Protein AF-A0A5B7HY61-F1 (afdb_monomer)

Solvent-accessible surface area (backbone atoms only — not comparable to full-atom values): 6138 Å² total; per-residue (Å²): 64,35,35,30,44,64,91,67,46,76,78,44,78,52,75,93,74,77,46,80,91,78,53,77,86,85,85,84,83,81,62,98,81,62,82,67,39,58,30,36,41,40,41,61,46,95,88,55,98,47,76,50,76,48,75,52,77,44,70,98,79,76,88,73,92,56,51,77,49,76,51,65,69,96,74,83,59,98,82,62,88,77,85,75,69,52,78,48,76,88

Secondary structure (DSSP, 8-state):
-EEE-TTS-EEEE--S---GGG------PPPSSPPPEEEEEEEE-TTS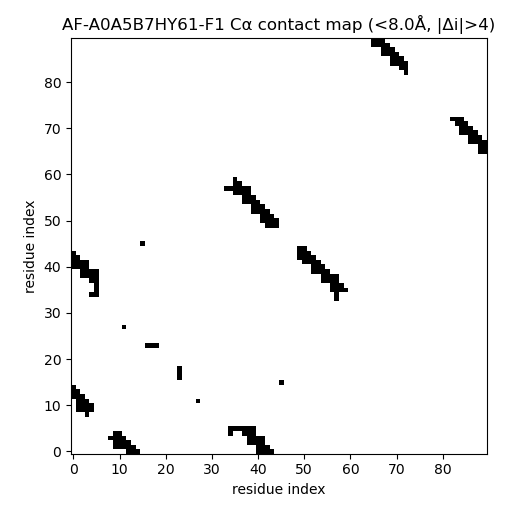S-EEEEEEEE------SS-EEEE--S---TT------EEEE-

pLDDT: mean 92.7, std 4.74, range [77.94, 98.44]

Organism: Portunus trituberculatus (NCBI:txid210409)

Nearest PDB structures (foldseek):
  3hrz-assembly1_A  TM=8.328E-01  e=9.340E-02  Naja kaouthia
  8cml-assembly1_E  TM=5.984E-01  e=2.528E-01  Homo sapiens
  5hcd-assembly1_B  TM=7.224E-01  e=8.653E-01  Homo sapiens

Structure (mmCIF, N/CA/C/O backbone):
data_AF-A0A5B7HY61-F1
#
_entry.id   AF-A0A5B7HY61-F1
#
loop_
_atom_site.group_PDB
_atom_site.id
_atom_site.type_symbol
_atom_site.label_atom_id
_atom_site.label_alt_id
_atom_site.label_comp_id
_atom_site.label_asym_id
_atom_site.label_entity_id
_atom_site.label_seq_id
_atom_site.pdbx_PDB_ins_code
_atom_site.Cartn_x
_atom_site.Cartn_y
_atom_site.Cartn_z
_atom_site.occupancy
_atom_site.B_iso_or_equiv
_atom_site.auth_seq_id
_atom_site.auth_comp_id
_atom_site.auth_asym_id
_atom_site.auth_atom_id
_atom_site.pdbx_PDB_model_num
ATOM 1 N N . MET A 1 1 ? 11.076 -0.491 -11.547 1.00 92.81 1 MET A N 1
ATOM 2 C CA . MET A 1 1 ? 9.906 -0.614 -10.650 1.00 92.81 1 MET A CA 1
ATOM 3 C C . MET A 1 1 ? 9.569 -2.083 -10.492 1.00 92.81 1 MET A C 1
ATOM 5 O O . MET A 1 1 ? 9.736 -2.822 -11.457 1.00 92.81 1 MET A O 1
ATOM 9 N N . TRP A 1 2 ? 9.131 -2.518 -9.317 1.00 96.25 2 TRP A N 1
ATOM 10 C CA . TRP A 1 2 ? 8.653 -3.887 -9.115 1.00 96.25 2 TRP A CA 1
ATOM 11 C C . TRP A 1 2 ? 7.588 -3.969 -8.029 1.00 96.25 2 TRP A C 1
ATOM 13 O O . TRP A 1 2 ? 7.485 -3.064 -7.202 1.00 96.25 2 TRP A O 1
ATOM 23 N N . ILE A 1 3 ? 6.835 -5.066 -8.034 1.00 97.88 3 ILE A N 1
ATOM 24 C CA . ILE A 1 3 ? 5.885 -5.419 -6.978 1.00 97.88 3 ILE A CA 1
ATOM 25 C C . ILE A 1 3 ? 6.444 -6.603 -6.192 1.00 97.88 3 ILE A C 1
ATOM 27 O O . ILE A 1 3 ? 6.929 -7.571 -6.781 1.00 97.88 3 ILE A O 1
ATOM 31 N N . GLU A 1 4 ? 6.392 -6.502 -4.870 1.00 98.31 4 GLU A N 1
ATOM 32 C CA . GLU A 1 4 ? 6.770 -7.534 -3.907 1.00 98.31 4 GLU A CA 1
ATOM 33 C C . GLU A 1 4 ? 5.516 -8.049 -3.183 1.00 98.31 4 GLU A C 1
ATOM 35 O O . GLU A 1 4 ? 4.691 -7.247 -2.731 1.00 98.31 4 GLU A O 1
ATOM 40 N N . SER A 1 5 ? 5.370 -9.375 -3.105 1.00 97.81 5 SER A N 1
ATOM 41 C CA . SER A 1 5 ? 4.323 -10.060 -2.342 1.00 97.81 5 SER A CA 1
ATOM 42 C C . SER A 1 5 ? 4.560 -9.953 -0.827 1.00 97.81 5 SER A C 1
ATOM 44 O O . SER A 1 5 ? 5.678 -9.645 -0.405 1.00 97.81 5 SER A O 1
ATOM 46 N N . PRO A 1 6 ? 3.554 -10.248 0.018 1.00 97.88 6 PRO A N 1
ATOM 47 C CA . PRO A 1 6 ? 3.724 -10.272 1.472 1.00 97.88 6 PRO A CA 1
ATOM 48 C C . PRO A 1 6 ? 4.827 -11.246 1.916 1.00 97.88 6 PRO A C 1
ATOM 50 O O . PRO A 1 6 ? 5.629 -10.911 2.788 1.00 97.88 6 PRO A O 1
ATOM 53 N N . SER A 1 7 ? 4.943 -12.394 1.243 1.00 97.38 7 SER A N 1
ATOM 54 C CA . SER A 1 7 ? 6.028 -13.373 1.406 1.00 97.38 7 SER A CA 1
ATOM 55 C C . SER A 1 7 ? 7.420 -12.904 0.947 1.00 97.38 7 SER A C 1
ATOM 57 O O . SER A 1 7 ? 8.400 -13.627 1.128 1.00 97.38 7 SER A O 1
ATOM 59 N N . GLY A 1 8 ? 7.546 -11.706 0.367 1.00 96.69 8 GLY A N 1
ATOM 60 C CA . GLY A 1 8 ? 8.821 -11.124 -0.069 1.00 96.69 8 GLY A CA 1
ATOM 61 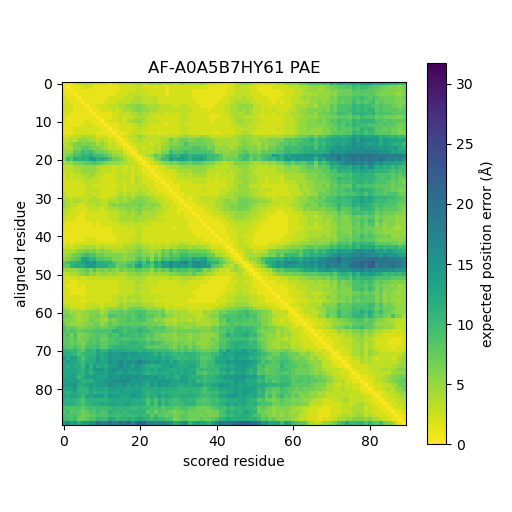C C . GLY A 1 8 ? 9.254 -11.516 -1.486 1.00 96.69 8 GLY A C 1
ATOM 62 O O . GLY A 1 8 ? 10.381 -11.225 -1.890 1.00 96.69 8 GLY A O 1
ATOM 63 N N . SER A 1 9 ? 8.385 -12.164 -2.266 1.00 97.06 9 SER A N 1
ATOM 64 C CA . SER A 1 9 ? 8.684 -12.543 -3.650 1.00 97.06 9 SER A CA 1
ATOM 65 C C . SER A 1 9 ? 8.434 -11.378 -4.607 1.00 97.06 9 SER A C 1
ATOM 67 O O . SER A 1 9 ? 7.392 -10.729 -4.556 1.00 97.06 9 SER A O 1
ATOM 69 N N . ARG A 1 10 ? 9.355 -11.122 -5.544 1.00 96.62 10 ARG A N 1
ATOM 70 C CA . ARG A 1 10 ? 9.136 -10.143 -6.623 1.00 96.62 10 ARG A CA 1
ATOM 71 C C . ARG A 1 10 ? 8.247 -10.762 -7.709 1.00 96.62 10 ARG A C 1
ATOM 73 O O . ARG A 1 10 ? 8.719 -11.588 -8.483 1.00 96.62 10 ARG A O 1
ATOM 80 N N . ILE A 1 11 ? 6.987 -10.337 -7.783 1.00 96.38 11 ILE A N 1
ATOM 81 C CA . ILE A 1 11 ? 5.953 -10.944 -8.648 1.00 96.38 11 ILE A CA 1
ATOM 82 C C . ILE A 1 11 ? 5.707 -10.196 -9.966 1.00 96.38 11 ILE A C 1
ATOM 84 O O . ILE A 1 11 ? 5.124 -10.752 -10.890 1.00 96.38 11 ILE A O 1
ATOM 88 N N . ALA A 1 12 ? 6.170 -8.950 -10.078 1.00 96.12 12 ALA A N 1
ATOM 89 C CA . ALA A 1 12 ? 6.139 -8.178 -11.319 1.00 96.12 12 ALA A CA 1
ATOM 90 C C . ALA A 1 12 ? 7.309 -7.198 -11.367 1.00 96.12 12 ALA A C 1
ATOM 92 O O . ALA A 1 12 ? 7.728 -6.679 -10.329 1.00 96.12 12 ALA A O 1
ATOM 93 N N . GLN A 1 13 ? 7.840 -6.926 -12.560 1.00 95.69 13 GLN A N 1
ATOM 94 C CA . GLN A 1 13 ? 8.990 -6.043 -12.729 1.00 95.69 13 GLN A CA 1
ATOM 95 C C . GLN A 1 13 ? 8.963 -5.312 -14.069 1.00 95.69 13 GLN A C 1
ATOM 97 O O . GLN A 1 13 ? 8.829 -5.927 -15.122 1.00 95.69 13 GLN A O 1
ATOM 102 N N . TRP A 1 14 ? 9.235 -4.010 -14.018 1.00 93.56 14 TRP A N 1
ATOM 103 C CA . TRP A 1 14 ? 9.432 -3.164 -15.189 1.00 93.56 14 TRP A CA 1
ATOM 104 C C . TRP A 1 14 ? 10.813 -2.516 -15.141 1.00 93.56 14 TRP A C 1
ATOM 106 O O . TRP A 1 14 ? 11.184 -1.852 -14.160 1.00 93.56 14 TRP A O 1
ATOM 116 N N . VAL A 1 15 ? 11.580 -2.726 -16.209 1.00 90.31 15 VAL A N 1
ATOM 117 C CA . VAL A 1 15 ? 12.990 -2.340 -16.339 1.00 90.31 15 VAL A CA 1
ATOM 118 C C . VAL A 1 15 ? 13.137 -1.386 -17.515 1.00 90.31 15 VAL A C 1
ATOM 120 O O . VAL A 1 15 ? 12.533 -1.621 -18.554 1.00 90.31 15 VAL A O 1
ATOM 123 N N . ARG A 1 16 ? 13.963 -0.339 -17.359 1.00 85.62 16 ARG A N 1
ATOM 124 C CA . ARG A 1 16 ? 14.264 0.645 -18.421 1.00 85.62 16 ARG A CA 1
ATOM 125 C C . ARG A 1 16 ? 13.001 1.245 -19.065 1.00 85.62 16 ARG A C 1
ATOM 127 O O . ARG A 1 16 ? 12.940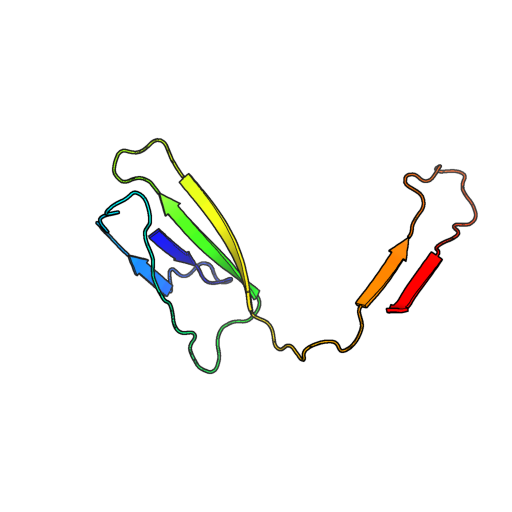 1.416 -20.274 1.00 85.62 16 ARG A O 1
ATOM 134 N N . VAL A 1 17 ? 11.995 1.550 -18.244 1.00 86.94 17 VAL A N 1
ATOM 135 C CA . VAL A 1 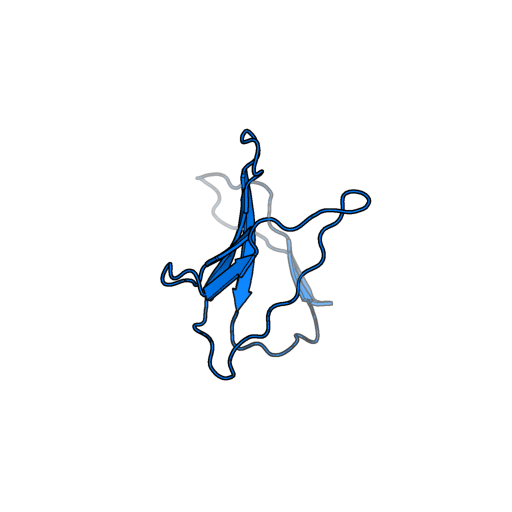17 ? 10.778 2.227 -18.706 1.00 86.94 17 VAL A CA 1
ATOM 136 C C . VAL A 1 17 ? 11.069 3.712 -18.865 1.00 86.94 17 VAL A C 1
ATOM 138 O O . VAL A 1 17 ? 11.538 4.355 -17.924 1.00 86.94 17 VAL A O 1
ATOM 141 N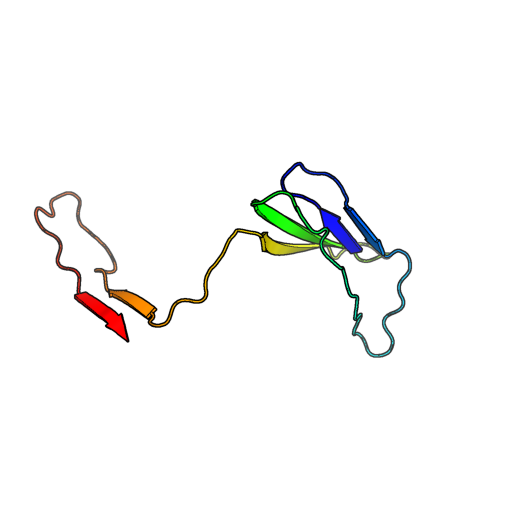 N . GLU A 1 18 ? 10.799 4.244 -20.050 1.00 86.38 18 GLU A N 1
ATOM 142 C CA . GLU A 1 18 ? 10.870 5.677 -20.312 1.00 86.38 18 GLU A CA 1
ATOM 143 C C . GLU A 1 18 ? 9.646 6.389 -19.726 1.00 86.38 18 GLU A C 1
ATOM 145 O O . GLU A 1 18 ? 8.568 5.810 -19.603 1.00 86.38 18 GLU A O 1
ATOM 150 N N . SER A 1 19 ? 9.810 7.663 -19.373 1.00 84.81 19 SER A N 1
ATOM 151 C CA . SER A 1 19 ? 8.755 8.493 -18.785 1.00 84.81 19 SER A CA 1
ATOM 152 C C . SER A 1 19 ? 8.501 9.726 -19.658 1.00 84.81 19 SER A C 1
ATOM 154 O O . SER A 1 19 ? 8.932 10.831 -19.302 1.00 84.81 19 SER A O 1
ATOM 156 N N . PRO A 1 20 ? 7.874 9.575 -20.843 1.00 82.19 20 PRO A N 1
ATOM 157 C CA . PRO A 1 20 ? 7.533 10.720 -21.677 1.00 82.19 20 PRO A CA 1
ATOM 158 C C . PRO A 1 20 ? 6.618 11.665 -20.889 1.00 82.19 20 PRO A C 1
ATOM 160 O O . PRO A 1 20 ? 5.534 11.282 -20.462 1.00 82.19 20 PRO A O 1
ATOM 163 N N . GLY A 1 21 ? 7.072 12.896 -20.646 1.00 84.62 21 GLY A N 1
ATOM 164 C CA . GLY A 1 21 ? 6.311 13.873 -19.856 1.00 84.62 21 GLY A CA 1
ATOM 165 C C . GLY A 1 21 ? 6.339 13.655 -18.337 1.00 84.62 21 GLY A C 1
ATOM 166 O O . GLY A 1 21 ? 5.566 14.294 -17.629 1.00 84.62 21 GLY A O 1
ATOM 167 N N . GLY A 1 22 ? 7.223 12.795 -17.817 1.00 86.31 22 GLY A N 1
ATOM 168 C CA . GLY A 1 22 ? 7.426 12.627 -16.372 1.00 86.31 22 GLY A CA 1
ATOM 169 C C . GLY A 1 22 ? 6.433 11.689 -15.677 1.00 86.31 22 GLY A C 1
ATOM 170 O O . GLY A 1 22 ? 6.500 11.555 -14.455 1.00 86.31 22 GLY A O 1
ATOM 171 N N . LEU A 1 23 ? 5.565 11.002 -16.429 1.00 89.25 23 LEU A N 1
ATOM 172 C CA . LEU A 1 23 ? 4.636 9.997 -15.915 1.00 89.25 23 LEU A CA 1
ATOM 173 C C . LEU A 1 23 ? 4.919 8.607 -16.503 1.00 89.25 23 LEU A C 1
ATOM 175 O O . LEU A 1 23 ? 5.045 8.438 -17.713 1.00 89.25 23 LEU A O 1
ATOM 179 N N . ILE A 1 24 ? 4.935 7.598 -15.631 1.00 89.12 24 ILE A N 1
ATOM 180 C CA . ILE A 1 24 ? 4.943 6.182 -16.010 1.00 89.12 24 ILE A CA 1
ATOM 181 C C . ILE A 1 24 ? 3.615 5.572 -15.563 1.00 89.12 24 ILE A C 1
ATOM 183 O O . ILE A 1 24 ? 3.314 5.563 -14.372 1.00 89.12 24 ILE A O 1
ATOM 187 N N . HIS A 1 25 ? 2.847 5.036 -16.510 1.00 90.56 25 HIS A N 1
ATOM 188 C CA . HIS A 1 25 ? 1.640 4.252 -16.247 1.00 90.56 25 HIS A CA 1
ATOM 189 C C . HIS A 1 25 ? 1.957 2.772 -16.481 1.00 90.56 25 HIS A C 1
ATOM 191 O O . HIS A 1 25 ? 2.493 2.430 -17.534 1.00 90.56 25 HIS A O 1
ATOM 197 N N . GLN A 1 26 ? 1.660 1.906 -15.510 1.00 92.88 26 GLN A N 1
ATOM 198 C CA . GLN A 1 26 ? 1.754 0.449 -15.651 1.00 92.88 26 GLN A CA 1
ATOM 199 C C . GLN A 1 26 ? 0.544 -0.231 -15.015 1.00 92.88 26 GLN A C 1
ATOM 201 O O . GLN A 1 26 ? -0.048 0.307 -14.082 1.00 92.88 26 GLN A O 1
ATOM 206 N N . GLU A 1 27 ? 0.232 -1.429 -15.497 1.00 93.75 27 GLU A N 1
ATOM 207 C CA . GLU A 1 27 ? -0.867 -2.259 -15.011 1.00 93.75 27 GLU A CA 1
ATOM 208 C C . GLU A 1 27 ? -0.335 -3.611 -14.528 1.00 93.75 27 GLU A C 1
ATOM 210 O O . GLU A 1 27 ? 0.632 -4.149 -15.073 1.00 93.75 27 GLU A O 1
ATOM 215 N N . PHE A 1 28 ? -0.971 -4.167 -13.499 1.00 94.19 28 PHE A N 1
ATOM 216 C CA . PHE A 1 28 ? -0.661 -5.488 -12.964 1.00 94.19 28 PHE A CA 1
ATOM 217 C C . PHE A 1 28 ? -1.955 -6.204 -12.589 1.00 94.19 28 PHE A C 1
ATOM 219 O O . PHE A 1 28 ? -2.725 -5.713 -11.766 1.00 94.19 28 PHE A O 1
ATOM 226 N N . GLN A 1 29 ? -2.177 -7.368 -13.195 1.00 95.69 29 GLN A N 1
ATOM 227 C CA . GLN A 1 29 ? -3.337 -8.208 -12.932 1.00 95.69 29 GLN A CA 1
ATOM 228 C C . GLN A 1 29 ? -3.013 -9.203 -11.814 1.00 95.69 29 GLN A C 1
ATOM 230 O O . GLN A 1 29 ? -2.021 -9.929 -11.893 1.00 95.69 29 GLN A O 1
ATOM 235 N N . LEU A 1 30 ? -3.875 -9.270 -10.799 1.00 93.94 30 LEU A N 1
ATOM 236 C CA . LEU A 1 30 ? -3.789 -10.296 -9.763 1.00 93.94 30 LEU A CA 1
ATOM 237 C C . LEU A 1 30 ? -4.239 -11.654 -10.307 1.00 93.94 30 LEU A C 1
ATOM 239 O O . LEU A 1 30 ? -5.138 -11.737 -11.146 1.00 93.94 30 LEU A O 1
ATOM 243 N N . ILE A 1 31 ? -3.613 -12.717 -9.804 1.00 93.69 31 ILE A N 1
ATOM 244 C CA . ILE A 1 31 ? -4.102 -14.085 -9.998 1.00 93.69 31 ILE A CA 1
ATOM 245 C C . ILE A 1 31 ? -5.418 -14.284 -9.232 1.00 93.69 31 ILE A C 1
ATOM 247 O O . ILE A 1 31 ? -5.717 -13.514 -8.325 1.00 93.69 31 ILE A O 1
ATOM 251 N N . ASN A 1 32 ? -6.190 -15.316 -9.586 1.00 93.19 32 ASN A N 1
ATOM 252 C CA . ASN A 1 32 ? -7.508 -15.570 -8.984 1.00 93.19 32 ASN A CA 1
ATOM 253 C C . ASN A 1 32 ? -7.454 -15.792 -7.463 1.00 93.19 32 ASN A C 1
ATOM 255 O O . ASN A 1 32 ? -8.372 -15.385 -6.764 1.00 93.19 32 ASN A O 1
ATOM 259 N N . GLU A 1 33 ? -6.386 -16.423 -6.974 1.00 93.44 33 GLU A N 1
ATOM 260 C CA . GLU A 1 33 ? -6.155 -16.706 -5.553 1.00 93.44 33 GLU A CA 1
ATOM 261 C C . GLU A 1 33 ? -4.806 -16.092 -5.136 1.00 93.44 33 GLU A C 1
ATOM 263 O O . GLU A 1 33 ? -3.791 -16.794 -5.081 1.00 93.44 33 GLU A O 1
ATOM 268 N N . PRO A 1 34 ? -4.730 -14.760 -4.956 1.00 94.88 34 PRO A N 1
ATOM 269 C CA . PRO A 1 34 ? -3.501 -14.103 -4.533 1.00 94.88 34 PRO A CA 1
ATOM 270 C C . PRO A 1 34 ? -3.239 -14.365 -3.043 1.00 94.88 34 PRO A C 1
ATOM 272 O O . PRO A 1 34 ? -4.160 -14.589 -2.264 1.00 94.88 34 PRO A O 1
ATOM 275 N N . GLU A 1 35 ? -1.976 -14.286 -2.624 1.00 96.12 35 GLU A N 1
ATOM 276 C CA . GLU A 1 35 ? -1.635 -14.271 -1.197 1.00 96.12 35 GLU A CA 1
ATOM 277 C C . GLU A 1 35 ? -2.278 -13.036 -0.545 1.00 96.12 35 GLU A C 1
ATOM 279 O O . GLU A 1 35 ? -2.065 -11.919 -1.015 1.00 96.12 35 GLU A O 1
ATOM 284 N N . GLU A 1 36 ? -3.059 -13.196 0.518 1.00 97.00 36 GLU A N 1
ATOM 285 C CA . GLU A 1 36 ? -3.576 -12.044 1.257 1.00 97.00 36 GLU A CA 1
ATOM 286 C C . GLU A 1 36 ? -2.462 -11.341 2.038 1.00 97.00 36 GLU A C 1
ATOM 288 O O . GLU A 1 36 ? -1.534 -11.962 2.557 1.00 97.00 36 GLU A O 1
ATOM 293 N N . GLY A 1 37 ? -2.568 -10.023 2.163 1.00 97.56 37 GLY A N 1
ATOM 294 C CA . GLY A 1 37 ? -1.658 -9.219 2.965 1.00 97.56 37 GLY A CA 1
ATOM 295 C C . GLY A 1 37 ? -1.231 -7.926 2.286 1.00 97.56 37 GLY A C 1
ATOM 296 O O . GLY A 1 37 ? -1.870 -7.421 1.362 1.00 97.56 37 GLY A O 1
ATOM 297 N N . THR A 1 38 ? -0.138 -7.360 2.790 1.00 98.38 38 THR A N 1
ATOM 298 C CA . THR A 1 38 ? 0.392 -6.076 2.324 1.00 98.38 38 THR A CA 1
ATOM 299 C C . THR A 1 38 ? 1.464 -6.286 1.265 1.00 98.38 38 THR A C 1
ATOM 301 O O . THR A 1 38 ? 2.546 -6.796 1.550 1.00 98.38 38 THR A O 1
ATOM 304 N N . TYR A 1 39 ? 1.180 -5.815 0.059 1.00 98.25 39 TYR A N 1
ATOM 305 C CA . TYR A 1 39 ? 2.096 -5.802 -1.072 1.00 98.25 39 TYR A CA 1
ATOM 306 C C . TYR A 1 39 ? 2.838 -4.472 -1.125 1.00 98.25 39 TYR A C 1
ATOM 308 O O . TYR A 1 39 ? 2.352 -3.439 -0.645 1.00 98.25 39 TYR A O 1
ATOM 316 N N . LYS A 1 40 ? 4.021 -4.480 -1.740 1.00 98.44 40 LYS A N 1
ATOM 317 C CA . LYS A 1 40 ? 4.862 -3.286 -1.874 1.00 98.44 40 LYS A CA 1
ATOM 318 C C . LYS A 1 40 ? 5.182 -3.011 -3.333 1.00 98.44 40 LYS A C 1
ATOM 320 O O . LYS A 1 40 ? 5.662 -3.885 -4.047 1.00 98.44 40 LYS A O 1
ATOM 325 N N . ILE A 1 41 ? 4.982 -1.771 -3.756 1.00 97.56 41 ILE A N 1
ATOM 326 C CA . ILE A 1 41 ? 5.465 -1.233 -5.024 1.00 97.56 41 ILE A CA 1
ATOM 327 C C . ILE A 1 41 ? 6.765 -0.499 -4.736 1.00 97.56 41 ILE A C 1
ATOM 329 O O . ILE A 1 41 ? 6.780 0.499 -4.017 1.00 97.56 41 ILE A O 1
ATOM 333 N N . HIS A 1 42 ? 7.853 -0.977 -5.319 1.00 96.12 42 HIS A N 1
ATOM 334 C CA . HIS A 1 42 ? 9.167 -0.371 -5.197 1.00 96.12 42 HIS A CA 1
ATOM 335 C C . HIS A 1 42 ? 9.536 0.370 -6.478 1.00 96.12 42 HIS A C 1
ATOM 337 O O . HIS A 1 42 ? 9.474 -0.175 -7.590 1.00 96.12 42 HIS A O 1
ATOM 343 N N . VAL A 1 43 ? 9.994 1.605 -6.318 1.00 93.44 43 VAL A N 1
ATOM 344 C CA . VAL A 1 43 ? 10.471 2.458 -7.405 1.00 93.44 43 VAL A CA 1
ATOM 345 C C . VAL A 1 43 ? 11.887 2.903 -7.087 1.00 93.44 43 VAL A C 1
ATOM 347 O O . VAL A 1 43 ? 12.160 3.408 -6.002 1.00 93.44 43 VAL A O 1
ATOM 350 N N . GLU A 1 44 ? 12.785 2.728 -8.050 1.00 89.75 44 GLU A N 1
ATOM 351 C CA . GLU A 1 44 ? 14.171 3.174 -7.956 1.00 89.75 44 GLU A CA 1
ATOM 352 C C . GLU A 1 44 ? 14.553 3.897 -9.249 1.00 89.75 44 GLU A C 1
ATOM 354 O O . GLU A 1 44 ? 14.232 3.424 -10.345 1.00 89.75 44 GLU A O 1
ATOM 359 N N . SER A 1 45 ? 15.224 5.043 -9.115 1.00 83.50 45 SER A N 1
ATOM 360 C CA . SER A 1 45 ? 15.768 5.785 -10.254 1.00 83.50 45 SER A CA 1
ATOM 361 C C . SER A 1 45 ? 16.968 5.043 -10.861 1.00 83.50 45 SER A C 1
ATOM 363 O O . SER A 1 45 ? 17.877 4.667 -10.113 1.00 83.50 45 SER A O 1
ATOM 365 N N . PRO A 1 46 ? 17.044 4.888 -12.198 1.00 78.88 46 PRO A N 1
ATOM 366 C CA . PRO A 1 46 ? 18.193 4.270 -12.864 1.00 78.88 46 PRO A CA 1
ATOM 367 C C . PRO A 1 46 ? 19.521 5.001 -12.622 1.00 78.88 46 PRO A C 1
ATOM 369 O O . PRO A 1 46 ? 20.571 4.370 -12.606 1.00 78.88 46 PRO A O 1
ATOM 372 N N . VAL A 1 47 ? 19.475 6.324 -12.429 1.00 81.00 47 VAL A N 1
ATOM 373 C CA . VAL A 1 47 ? 20.647 7.179 -12.156 1.00 81.00 47 VAL A CA 1
ATOM 374 C C . VAL A 1 47 ? 20.953 7.313 -10.656 1.00 81.00 47 VAL A C 1
ATOM 376 O O . VAL A 1 47 ? 21.848 8.057 -10.268 1.00 81.00 47 VAL A O 1
ATOM 379 N N . GLY A 1 48 ? 20.251 6.558 -9.804 1.00 77.94 48 GLY A N 1
ATOM 380 C CA . GLY A 1 48 ? 20.433 6.575 -8.355 1.00 77.94 48 GLY A CA 1
ATOM 381 C C . GLY A 1 48 ? 19.747 7.758 -7.662 1.00 77.94 48 GLY A C 1
ATOM 382 O O . GLY A 1 48 ? 19.054 8.564 -8.280 1.00 77.94 48 GLY A O 1
ATOM 383 N N . GLY A 1 49 ? 19.884 7.821 -6.335 1.00 80.62 49 GLY A N 1
ATOM 384 C CA . GLY A 1 49 ? 19.421 8.939 -5.498 1.00 80.62 49 GLY A CA 1
ATOM 385 C C . GLY A 1 49 ? 17.944 8.918 -5.087 1.00 80.62 49 GLY A C 1
ATOM 386 O O . GLY A 1 49 ? 17.617 9.443 -4.027 1.00 80.62 49 GLY A O 1
ATOM 387 N N . PHE A 1 50 ? 17.063 8.270 -5.854 1.00 84.31 50 PHE A N 1
ATOM 388 C CA . PHE A 1 50 ? 15.639 8.167 -5.518 1.00 84.31 50 PHE A CA 1
ATOM 389 C C . PHE A 1 50 ? 15.201 6.715 -5.339 1.00 84.31 50 PHE A C 1
ATOM 391 O O . PHE A 1 50 ? 15.331 5.901 -6.259 1.00 84.31 50 PHE A O 1
ATOM 398 N N . LYS A 1 51 ? 14.652 6.423 -4.157 1.00 92.19 51 LYS A N 1
ATOM 399 C CA . LYS A 1 51 ? 13.959 5.178 -3.832 1.00 92.19 51 LYS A CA 1
ATOM 400 C C . LYS A 1 51 ? 12.649 5.514 -3.134 1.00 92.19 51 LYS A C 1
ATOM 402 O O . LYS A 1 51 ? 12.648 6.309 -2.197 1.00 92.19 51 LYS A O 1
ATOM 407 N N . ALA A 1 52 ? 11.563 4.896 -3.569 1.00 94.50 52 ALA A N 1
ATOM 408 C CA . ALA A 1 52 ? 10.258 5.029 -2.942 1.00 94.50 52 ALA A CA 1
ATOM 409 C C . ALA A 1 52 ? 9.597 3.659 -2.819 1.00 94.50 52 ALA A C 1
ATOM 411 O O . ALA A 1 52 ? 9.779 2.786 -3.672 1.00 94.50 52 ALA A O 1
ATOM 412 N N . VAL A 1 53 ? 8.829 3.492 -1.746 1.00 97.25 53 VAL A N 1
ATOM 413 C CA . VAL A 1 53 ? 8.017 2.304 -1.505 1.00 97.25 53 VAL A CA 1
ATOM 414 C C . VAL A 1 53 ? 6.607 2.766 -1.185 1.00 97.25 53 VAL A C 1
ATOM 416 O O . VAL A 1 53 ? 6.416 3.563 -0.270 1.00 97.25 53 VAL A O 1
ATOM 419 N N . GLN A 1 54 ? 5.636 2.257 -1.932 1.00 97.44 54 GLN A N 1
ATOM 420 C CA . GLN A 1 54 ? 4.214 2.435 -1.659 1.00 97.44 54 GLN A CA 1
ATOM 421 C C . GLN A 1 54 ? 3.600 1.072 -1.361 1.00 97.44 54 GLN A C 1
ATOM 423 O O . GLN A 1 54 ? 4.022 0.070 -1.932 1.00 97.44 54 GLN A O 1
ATOM 428 N N . THR A 1 55 ? 2.610 1.020 -0.475 1.00 98.12 55 THR A N 1
ATOM 429 C CA . THR A 1 55 ? 1.951 -0.239 -0.112 1.00 98.12 55 THR A CA 1
ATOM 430 C C . THR A 1 55 ? 0.483 -0.235 -0.501 1.00 98.12 55 THR A C 1
ATOM 432 O O . THR A 1 55 ? -0.145 0.824 -0.578 1.00 98.12 55 THR A O 1
ATOM 435 N N . PHE A 1 56 ? -0.039 -1.428 -0.762 1.00 97.25 56 PHE A N 1
ATOM 436 C CA . PHE A 1 56 ? -1.460 -1.696 -0.940 1.00 97.25 56 PHE A CA 1
ATOM 437 C C . PHE A 1 56 ? -1.789 -3.051 -0.311 1.00 97.25 56 PHE A C 1
ATOM 439 O O . PHE A 1 56 ? -0.913 -3.910 -0.187 1.00 97.25 56 PHE A O 1
ATOM 446 N N . LYS A 1 57 ? -3.033 -3.224 0.131 1.00 97.31 57 LYS A N 1
ATOM 447 C CA . LYS A 1 57 ? -3.482 -4.438 0.811 1.00 97.31 57 LYS A CA 1
ATOM 448 C C . LYS A 1 57 ? -4.395 -5.242 -0.103 1.00 97.31 57 LYS A C 1
ATOM 450 O O . LYS A 1 57 ? -5.226 -4.666 -0.801 1.00 97.31 57 LYS A O 1
ATOM 455 N N . ILE A 1 58 ? -4.217 -6.554 -0.077 1.00 96.62 58 ILE A N 1
ATOM 456 C CA . ILE A 1 58 ? -5.119 -7.528 -0.679 1.00 96.62 58 ILE A CA 1
ATOM 457 C C . ILE A 1 58 ? -5.722 -8.331 0.462 1.00 96.62 58 ILE A C 1
ATOM 459 O O . ILE A 1 58 ? -4.995 -8.887 1.283 1.00 96.62 58 ILE A O 1
ATOM 463 N N . GLU A 1 59 ? -7.042 -8.338 0.532 1.00 95.06 59 GLU A N 1
ATOM 464 C CA . GLU A 1 59 ? -7.823 -9.121 1.481 1.00 95.06 59 GLU A CA 1
ATOM 465 C C . GLU A 1 59 ? -9.209 -9.367 0.893 1.00 95.06 59 GLU A C 1
ATOM 467 O O . GLU A 1 59 ? -9.704 -8.544 0.110 1.00 95.06 59 GLU A O 1
ATOM 472 N N . ASP A 1 60 ? -9.842 -10.460 1.298 1.00 92.94 60 ASP A N 1
ATOM 473 C CA . ASP A 1 60 ? -11.257 -10.676 1.046 1.00 92.94 60 ASP A CA 1
ATOM 474 C C . ASP A 1 60 ? -12.085 -9.557 1.685 1.00 92.94 60 ASP A C 1
ATOM 476 O O . ASP A 1 60 ? -12.091 -9.344 2.901 1.00 92.94 60 ASP A O 1
ATOM 480 N N . PHE A 1 61 ? -12.802 -8.813 0.843 1.00 90.56 61 PHE A N 1
ATOM 481 C CA . PHE A 1 61 ? -13.507 -7.617 1.276 1.00 90.56 61 PHE A CA 1
ATOM 482 C C . PHE A 1 61 ? -14.875 -7.472 0.621 1.00 90.56 61 PHE A C 1
ATOM 484 O O . PHE A 1 61 ? -15.049 -7.645 -0.585 1.00 90.56 61 PHE A O 1
ATOM 491 N N . VAL A 1 62 ? -15.852 -7.068 1.433 1.00 94.81 62 VAL A N 1
ATOM 492 C CA . VAL A 1 62 ? -17.172 -6.632 0.975 1.00 94.81 62 VAL A CA 1
ATOM 493 C C . VAL A 1 62 ? -17.306 -5.149 1.271 1.00 94.81 62 VAL A C 1
ATOM 495 O O . VAL A 1 62 ? -17.052 -4.717 2.393 1.00 94.81 62 VAL A O 1
ATOM 498 N N . LEU A 1 63 ? -17.739 -4.377 0.273 1.00 94.62 63 LEU A N 1
ATOM 499 C CA . LEU A 1 63 ? -17.848 -2.927 0.393 1.00 94.62 63 LEU A CA 1
ATOM 500 C C . LEU A 1 63 ? -18.810 -2.527 1.538 1.00 94.62 63 LEU A C 1
ATOM 502 O O . LEU A 1 63 ? -19.996 -2.883 1.488 1.00 94.62 63 LEU A O 1
ATOM 506 N N . PRO A 1 64 ? -18.336 -1.776 2.553 1.00 91.81 64 PRO A N 1
ATOM 507 C CA . PRO A 1 64 ? -19.169 -1.278 3.631 1.00 91.81 64 PRO A CA 1
ATOM 508 C C . PRO A 1 64 ? -20.205 -0.301 3.093 1.00 91.81 64 PRO A C 1
ATOM 510 O O . PRO A 1 64 ? -19.948 0.465 2.168 1.00 91.81 64 PRO A O 1
ATOM 513 N N . ARG A 1 65 ? -21.392 -0.317 3.698 1.00 94.62 65 ARG A N 1
ATOM 514 C CA . ARG A 1 65 ? -22.490 0.588 3.324 1.00 94.62 65 ARG A CA 1
ATOM 515 C C . ARG A 1 65 ? -22.491 1.899 4.099 1.00 94.62 65 ARG A C 1
ATOM 517 O O . ARG A 1 65 ? -23.198 2.816 3.708 1.00 94.62 65 ARG A O 1
ATOM 524 N N . PHE A 1 66 ? -21.770 1.935 5.208 1.00 93.88 66 PHE A N 1
ATOM 525 C CA . PHE A 1 66 ? -21.702 3.060 6.123 1.00 93.88 66 PHE A CA 1
ATOM 526 C C . PHE A 1 66 ? -20.309 3.101 6.743 1.00 93.88 66 PHE A C 1
ATOM 528 O O . PHE A 1 66 ? -19.635 2.069 6.845 1.00 93.88 66 PHE A O 1
ATOM 535 N N . GLU A 1 67 ? -19.886 4.284 7.161 1.00 94.62 67 GLU A N 1
ATOM 536 C CA . GLU A 1 67 ? -18.628 4.491 7.870 1.00 94.62 67 GLU A CA 1
ATOM 537 C C . GLU A 1 67 ? -18.913 4.660 9.363 1.00 94.62 67 GLU A C 1
ATOM 539 O O . GLU A 1 67 ? -19.810 5.407 9.760 1.00 94.62 67 GLU A O 1
ATOM 544 N N . VAL A 1 68 ? -18.139 3.978 10.211 1.00 94.88 68 VAL A N 1
ATOM 545 C CA . VAL A 1 68 ? -18.174 4.192 11.662 1.00 94.88 68 VAL A CA 1
ATOM 546 C C . VAL A 1 68 ? -16.949 4.988 12.069 1.00 94.88 68 VAL A C 1
ATOM 548 O O . VAL A 1 68 ? -15.819 4.560 11.848 1.00 94.88 68 VAL A O 1
A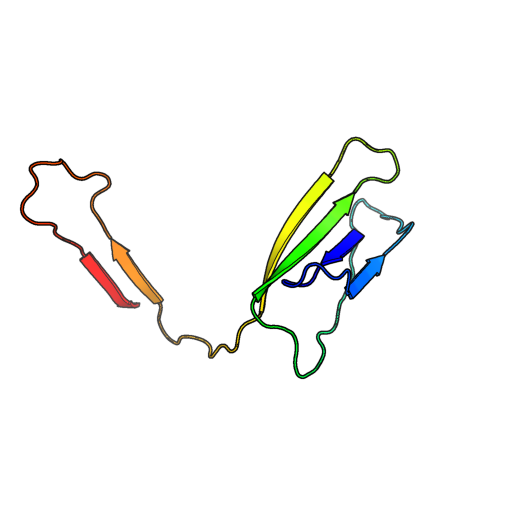TOM 551 N N . THR A 1 69 ? -17.176 6.119 12.729 1.00 95.06 69 THR A N 1
ATOM 552 C CA . THR A 1 69 ? -16.110 6.969 13.259 1.00 95.06 69 THR A CA 1
ATOM 553 C C . THR A 1 69 ? -16.165 7.004 14.781 1.00 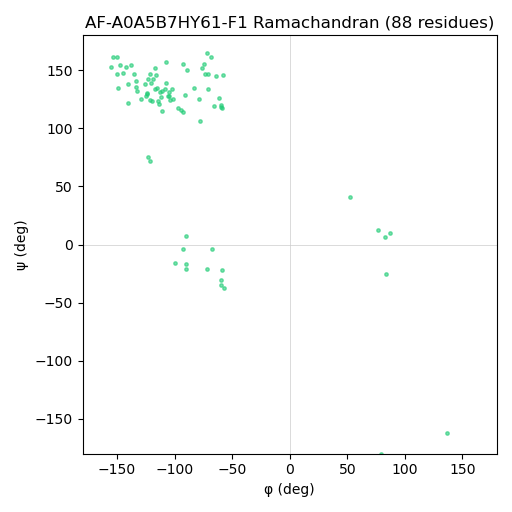95.06 69 THR A C 1
ATOM 555 O O . THR A 1 69 ? -17.229 7.148 15.392 1.00 95.06 69 THR A O 1
ATOM 558 N N . LEU A 1 70 ? -14.994 6.867 15.405 1.00 93.75 70 LEU A N 1
ATOM 559 C CA . LEU A 1 70 ? -14.822 6.957 16.850 1.00 93.75 70 LEU A CA 1
ATOM 560 C C . LEU A 1 70 ? -14.039 8.228 17.179 1.00 93.75 70 LEU A C 1
ATOM 562 O O . LEU A 1 70 ? -12.868 8.353 16.831 1.00 93.75 70 LEU A O 1
ATOM 566 N N . GLN A 1 71 ? -14.672 9.167 17.873 1.00 93.19 71 GLN A N 1
ATOM 567 C CA . GLN A 1 71 ? -14.009 10.363 18.378 1.00 93.19 71 GLN A CA 1
ATOM 568 C C . GLN A 1 71 ? -13.530 10.105 19.806 1.00 93.19 71 GLN A C 1
ATOM 570 O O . GLN A 1 71 ? -14.338 9.917 20.722 1.00 93.19 71 GLN A O 1
ATOM 575 N N . SER A 1 72 ? -12.209 10.088 19.980 1.00 91.06 72 SER A N 1
ATOM 576 C CA . SER A 1 72 ? -11.537 9.892 21.263 1.00 91.06 72 SER A CA 1
ATOM 577 C C . SER A 1 72 ? -10.903 11.183 21.790 1.00 91.06 72 SER A C 1
ATOM 579 O O . SER A 1 72 ? -10.560 12.065 20.998 1.00 91.06 72 SER A O 1
ATOM 581 N N . PRO A 1 73 ? -10.669 11.293 23.111 1.00 90.94 73 PRO A N 1
ATOM 582 C CA . PRO A 1 73 ? -9.833 12.354 23.662 1.00 90.94 73 PRO A CA 1
ATOM 583 C C . PRO A 1 73 ? -8.414 12.317 23.060 1.00 90.94 73 PRO A C 1
ATOM 585 O O . PRO A 1 73 ? -7.901 11.226 22.798 1.00 90.94 73 PRO A O 1
ATOM 588 N N . PRO A 1 74 ? -7.751 13.474 22.869 1.00 90.25 74 PRO A N 1
ATOM 589 C CA . PRO A 1 74 ? -6.419 13.538 22.258 1.00 90.25 74 PRO A CA 1
ATOM 590 C C . PRO A 1 74 ? -5.298 13.000 23.162 1.00 90.25 74 PRO A C 1
ATOM 592 O O . PRO A 1 74 ? -4.226 12.658 22.674 1.00 90.25 74 PRO A O 1
ATOM 595 N N . TYR A 1 75 ? -5.523 12.937 24.475 1.00 90.75 75 TYR A N 1
ATOM 596 C CA . TYR A 1 75 ? -4.602 12.354 25.448 1.00 90.75 75 TYR A CA 1
ATOM 597 C C . TYR A 1 75 ? -5.370 11.852 26.673 1.00 90.75 75 TYR A C 1
ATOM 599 O O . TYR A 1 75 ? -6.514 12.242 26.918 1.00 90.75 75 TYR A O 1
ATOM 607 N N . ILE A 1 76 ? -4.729 10.975 27.445 1.00 92.94 76 ILE A N 1
ATOM 608 C CA . ILE A 1 76 ? -5.281 10.344 28.647 1.00 92.94 76 ILE A CA 1
ATOM 609 C C . ILE A 1 76 ? -4.220 10.420 29.750 1.00 92.94 76 ILE A C 1
ATOM 611 O O . ILE A 1 76 ? -3.033 10.247 29.475 1.00 92.94 76 ILE A O 1
ATOM 615 N N . LEU A 1 77 ? -4.627 10.687 30.994 1.00 93.56 77 LEU A N 1
ATOM 616 C CA . LEU A 1 77 ? -3.716 10.708 32.141 1.00 93.56 77 LEU A CA 1
ATOM 617 C C . LEU A 1 77 ? -3.612 9.312 32.763 1.00 93.56 77 LEU A C 1
ATOM 619 O O . LEU A 1 77 ? -4.587 8.566 32.793 1.00 93.56 77 LEU A O 1
ATOM 623 N N . ALA A 1 78 ? -2.461 8.982 33.355 1.00 92.56 78 ALA A N 1
ATOM 624 C CA . ALA A 1 78 ? -2.262 7.703 34.051 1.00 92.56 78 ALA A CA 1
ATOM 625 C C . ALA A 1 78 ? -3.249 7.477 35.217 1.00 92.56 78 ALA A C 1
ATOM 627 O O . ALA A 1 78 ? -3.493 6.347 35.626 1.00 92.56 78 ALA A O 1
ATOM 628 N N . THR A 1 79 ? -3.825 8.553 35.7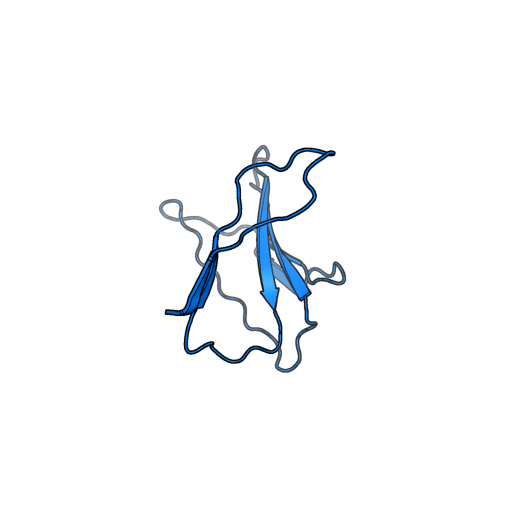55 1.00 96.12 79 THR A N 1
ATOM 629 C CA . THR A 1 79 ? -4.813 8.530 36.841 1.00 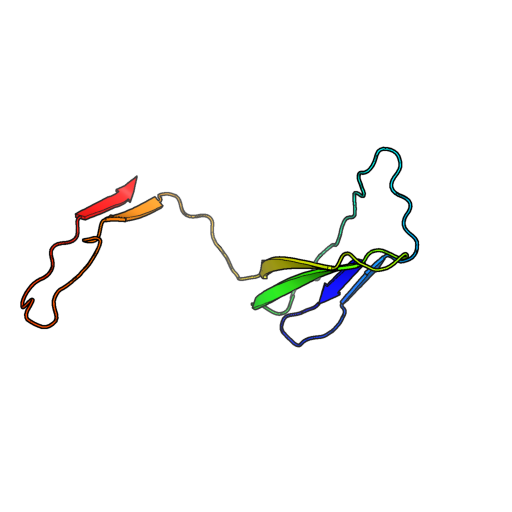96.12 79 THR A CA 1
ATOM 630 C C . THR A 1 79 ? -6.263 8.509 36.351 1.00 96.12 79 THR A C 1
ATOM 632 O O . THR A 1 79 ? -7.182 8.431 37.171 1.00 96.12 79 THR A O 1
ATOM 635 N N . THR A 1 80 ? -6.499 8.599 35.038 1.00 91.94 80 THR A N 1
ATOM 636 C CA . THR A 1 80 ? -7.844 8.633 34.461 1.00 91.94 80 THR A CA 1
ATOM 637 C C . THR A 1 80 ? -8.554 7.298 34.694 1.00 91.94 80 THR A C 1
ATOM 639 O O . THR A 1 80 ? -8.117 6.257 34.217 1.00 91.94 80 THR A O 1
ATOM 642 N N . LYS A 1 81 ? -9.681 7.336 35.419 1.00 93.75 81 LYS A N 1
ATOM 643 C CA . LYS A 1 81 ? -10.489 6.146 35.749 1.00 93.75 81 LYS A CA 1
ATOM 644 C C . LYS A 1 81 ? -11.581 5.825 34.724 1.00 93.75 81 LYS A C 1
ATOM 646 O O . LYS A 1 81 ? -12.068 4.701 34.703 1.00 93.75 81 LYS A O 1
ATOM 651 N N . SER A 1 82 ? -11.993 6.796 33.909 1.00 91.56 82 SER A N 1
ATOM 652 C CA . SER A 1 82 ? -13.039 6.624 32.896 1.00 91.56 82 SER A CA 1
ATOM 653 C C . SER A 1 82 ? -12.760 7.455 31.645 1.00 91.56 82 SER A C 1
ATOM 655 O O . SER A 1 82 ? -12.182 8.540 31.716 1.00 91.56 82 SER A O 1
ATOM 657 N N . LEU A 1 83 ? -13.175 6.929 30.491 1.00 90.50 83 LEU A N 1
ATOM 658 C CA . LEU A 1 83 ? -12.999 7.539 29.176 1.00 90.50 83 LEU A CA 1
ATOM 659 C C . LEU A 1 83 ? -14.349 7.651 28.482 1.00 90.50 83 LEU A C 1
ATOM 661 O O . LEU A 1 83 ? -15.154 6.724 28.526 1.00 90.50 83 LEU A O 1
ATOM 665 N N . HIS A 1 84 ? -14.572 8.784 27.828 1.00 89.75 84 HIS A N 1
ATOM 666 C CA . HIS A 1 84 ? -15.773 9.029 27.044 1.00 89.75 84 HIS A CA 1
ATOM 667 C C . HIS A 1 84 ? -15.386 9.085 25.573 1.00 89.75 84 HIS A C 1
ATOM 669 O O . HIS A 1 84 ? -14.499 9.849 25.193 1.00 89.75 84 HIS A O 1
ATOM 675 N N . TYR A 1 85 ? -16.069 8.284 24.763 1.00 92.19 85 TYR A N 1
ATOM 676 C CA . TYR A 1 85 ? -15.922 8.267 23.315 1.00 92.19 85 TYR A CA 1
ATOM 677 C C . TYR A 1 85 ? -17.257 8.627 22.681 1.00 92.19 85 TYR A C 1
ATOM 679 O O . TYR A 1 85 ? -18.310 8.203 23.162 1.00 92.19 85 TYR A O 1
ATOM 687 N N . ARG A 1 86 ? -17.217 9.378 21.583 1.00 93.94 86 ARG A N 1
ATOM 688 C CA . ARG A 1 86 ? -18.394 9.593 20.740 1.00 93.94 86 ARG A CA 1
ATOM 689 C C . ARG A 1 86 ? -18.288 8.689 19.521 1.00 93.94 86 ARG A C 1
ATOM 691 O O . ARG A 1 86 ? -17.294 8.733 18.806 1.00 93.94 86 ARG A O 1
ATOM 698 N N . VAL A 1 87 ? -19.316 7.877 19.307 1.00 95.06 87 VAL A N 1
ATOM 699 C CA . VAL A 1 87 ? -19.424 6.965 18.166 1.00 95.06 87 VAL A CA 1
ATOM 700 C C . VAL A 1 87 ? -20.444 7.555 17.198 1.00 95.06 87 VAL A C 1
ATOM 702 O O . VAL A 1 87 ? -21.557 7.884 17.613 1.00 95.06 87 VAL A O 1
ATOM 705 N N . CYS A 1 88 ? -20.073 7.697 15.930 1.00 94.81 88 CYS A N 1
ATOM 706 C CA . CYS A 1 88 ? -20.964 8.126 14.855 1.00 94.81 88 CYS A CA 1
ATOM 707 C C . CYS A 1 88 ? -20.975 7.062 13.751 1.00 94.81 88 CYS A C 1
ATOM 709 O O . CYS A 1 88 ? -19.934 6.482 13.451 1.00 94.81 88 CYS A O 1
ATOM 711 N N . ALA A 1 89 ? -22.136 6.835 13.139 1.00 94.88 89 ALA A N 1
ATOM 712 C CA . ALA A 1 89 ? -22.286 6.020 11.936 1.00 94.88 89 ALA A CA 1
ATOM 713 C C . ALA A 1 89 ? -22.995 6.867 10.873 1.00 94.88 89 ALA A C 1
ATOM 715 O O . ALA A 1 89 ? -24.024 7.474 11.187 1.00 94.88 89 ALA A O 1
ATOM 716 N N . MET A 1 90 ? -22.417 6.953 9.674 1.00 85.00 90 MET A N 1
ATOM 717 C CA . MET A 1 90 ? -22.918 7.758 8.551 1.00 85.00 90 MET A CA 1
ATOM 718 C C . MET A 1 90 ? -23.058 6.932 7.280 1.00 85.00 90 MET A C 1
ATOM 720 O O . MET A 1 90 ? -22.198 6.047 7.068 1.00 85.00 90 MET A O 1
#

Sequence (90 aa):
MWIESPSGSRIAQWVRVESPGGLIHQEFQLINEPEEGTYKIHVESPVGGFKAVQTFKIEDFVLPRFEVTLQSPPYILATTKSLHYRVCAM

InterPro domains:
  IPR041555 Macroglobulin domain MG3 [PF17791] (61-90)
  IPR050473 Alpha-2-macroglobulin/Complement system [PTHR11412] (2-89)

Foldseek 3Di:
DFKAAPVGDTPGDDDPDDDVVNDDDDDDDDDPDGDFFKMWDWDADPVGDDIDIDIDTDDDDDDDPKDKDKAFDPDDDPPDPDGDIDIDID

Radius of gyration: 20.77 Å; Cα contacts (8 Å, |Δi|>4): 109; chains: 1; bounding box: 44×31×58 Å

Mean predicted aligned error: 6.18 Å